Protein AF-A0A812NR82-F1 (afdb_monomer_lite)

Structure (mmCIF, N/CA/C/O backbone):
data_AF-A0A812NR82-F1
#
_entry.id   AF-A0A812NR82-F1
#
loop_
_atom_site.group_PDB
_atom_site.id
_atom_site.type_symbol
_atom_site.label_atom_id
_atom_site.label_alt_id
_atom_site.label_comp_id
_atom_site.label_asym_id
_atom_site.label_entity_id
_atom_site.label_seq_id
_atom_site.pdbx_PDB_ins_code
_atom_site.Cartn_x
_atom_site.Cartn_y
_atom_site.Cartn_z
_atom_site.occupancy
_atom_site.B_iso_or_equiv
_atom_site.auth_seq_id
_atom_site.auth_comp_id
_atom_site.auth_asym_id
_atom_site.auth_atom_id
_atom_site.pdbx_PDB_model_num
ATOM 1 N N . VAL A 1 1 ? -10.414 7.815 -16.593 1.00 39.38 1 VAL A N 1
ATOM 2 C CA . VAL A 1 1 ? -9.800 7.587 -15.267 1.00 39.38 1 VAL A CA 1
ATOM 3 C C . VAL A 1 1 ? -8.625 6.654 -15.486 1.00 39.38 1 VAL A C 1
ATOM 5 O O . VAL A 1 1 ? -8.848 5.532 -15.918 1.00 39.38 1 VAL A O 1
ATOM 8 N N . ILE A 1 2 ? -7.390 7.139 -15.348 1.00 43.94 2 ILE A N 1
ATOM 9 C CA . ILE A 1 2 ? -6.202 6.287 -15.490 1.00 43.94 2 ILE A CA 1
ATOM 10 C C . ILE A 1 2 ? -6.097 5.513 -14.174 1.00 43.94 2 ILE A C 1
ATOM 12 O O . ILE A 1 2 ? -5.788 6.099 -13.142 1.00 43.94 2 ILE A O 1
ATOM 16 N N . GLY A 1 3 ? -6.488 4.239 -14.191 1.00 53.19 3 GLY A N 1
ATOM 17 C CA . GLY A 1 3 ? -6.402 3.366 -13.023 1.00 53.19 3 GLY A CA 1
ATOM 18 C C . GLY A 1 3 ? -4.948 3.096 -12.633 1.00 53.19 3 GLY A C 1
ATOM 19 O O . GLY A 1 3 ? -4.042 3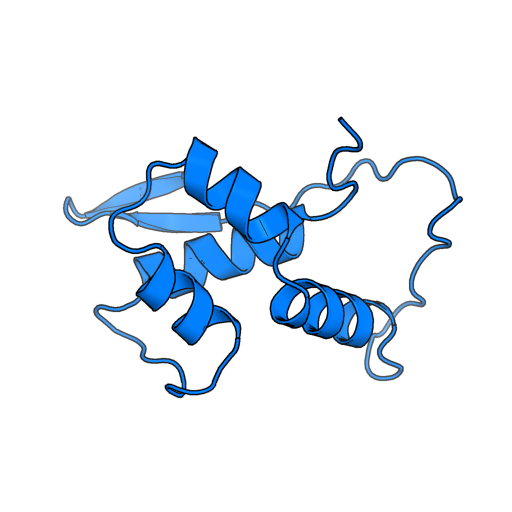.151 -13.465 1.00 53.19 3 GLY A O 1
ATOM 20 N N . PHE A 1 4 ? -4.724 2.798 -11.356 1.00 59.75 4 PHE A N 1
ATOM 21 C CA . PHE A 1 4 ? -3.413 2.441 -10.822 1.00 59.75 4 PHE A CA 1
ATOM 22 C C . PHE A 1 4 ? -3.077 1.000 -11.244 1.00 59.75 4 PHE A C 1
ATOM 24 O O . PHE A 1 4 ? -3.411 0.036 -10.556 1.00 59.75 4 PHE A O 1
ATOM 31 N N . GLY A 1 5 ? -2.450 0.835 -12.410 1.00 72.06 5 GLY A N 1
ATOM 32 C CA . GLY A 1 5 ? -1.874 -0.455 -12.790 1.00 72.06 5 GLY A CA 1
ATOM 33 C C . GLY A 1 5 ? -0.835 -0.880 -11.747 1.00 72.06 5 GLY A C 1
ATOM 34 O O . GLY A 1 5 ? 0.027 -0.081 -11.385 1.00 72.06 5 GLY A O 1
ATOM 35 N N . ASN A 1 6 ? -0.926 -2.118 -11.258 1.00 83.38 6 ASN A N 1
ATOM 36 C CA . ASN A 1 6 ? 0.056 -2.753 -10.367 1.00 83.38 6 ASN A CA 1
ATOM 37 C C . ASN A 1 6 ? 0.204 -2.142 -8.952 1.00 83.38 6 ASN A C 1
ATOM 39 O O . ASN A 1 6 ? 1.230 -2.324 -8.305 1.00 83.38 6 ASN A O 1
ATOM 43 N N . ALA A 1 7 ? -0.833 -1.483 -8.415 1.00 91.56 7 ALA A N 1
ATOM 44 C CA . ALA A 1 7 ? -0.835 -0.960 -7.034 1.00 91.56 7 ALA A CA 1
ATOM 45 C C . ALA A 1 7 ? -1.025 -2.022 -5.938 1.00 91.56 7 ALA A C 1
ATOM 47 O O . ALA A 1 7 ? -0.944 -1.698 -4.752 1.00 91.56 7 ALA A O 1
ATOM 48 N N . CYS A 1 8 ? -1.358 -3.261 -6.317 1.00 94.12 8 CYS A N 1
ATOM 49 C CA . CYS A 1 8 ? -1.843 -4.283 -5.387 1.00 94.12 8 CYS A CA 1
ATOM 50 C C . CYS A 1 8 ? -0.872 -4.554 -4.229 1.00 94.12 8 CYS A C 1
ATOM 52 O O . CYS A 1 8 ? -1.321 -4.738 -3.106 1.00 94.12 8 CYS A O 1
ATOM 54 N N . GLY A 1 9 ? 0.444 -4.468 -4.454 1.00 95.25 9 GLY A N 1
ATOM 55 C CA . GLY A 1 9 ? 1.436 -4.579 -3.379 1.00 95.25 9 GLY A CA 1
ATOM 56 C C . GLY A 1 9 ? 1.305 -3.474 -2.321 1.00 95.25 9 GLY A C 1
ATOM 57 O O . GLY A 1 9 ? 1.279 -3.760 -1.126 1.00 95.25 9 GLY A O 1
ATOM 58 N N . THR A 1 10 ? 1.146 -2.214 -2.737 1.00 96.19 10 THR A N 1
ATOM 59 C CA . THR A 1 10 ? 0.929 -1.088 -1.810 1.00 96.19 10 THR A CA 1
ATOM 60 C C . THR A 1 10 ? -0.400 -1.224 -1.067 1.00 96.19 10 THR A C 1
ATOM 62 O O . THR A 1 10 ? -0.451 -0.987 0.140 1.00 96.19 10 THR A O 1
ATOM 65 N N . VAL A 1 11 ? -1.465 -1.645 -1.760 1.00 96.75 11 VAL A N 1
ATOM 66 C CA . VAL A 1 11 ? -2.785 -1.886 -1.151 1.00 96.75 11 VAL A CA 1
ATOM 67 C C . VAL A 1 11 ? -2.714 -3.011 -0.114 1.00 96.75 11 VAL A C 1
ATOM 69 O O . VAL A 1 11 ? -3.178 -2.830 1.011 1.00 96.75 11 VAL A O 1
ATOM 72 N N . ALA A 1 12 ? -2.054 -4.125 -0.434 1.00 97.38 12 ALA A N 1
ATOM 73 C CA . ALA A 1 12 ? -1.853 -5.234 0.492 1.00 97.38 12 ALA A CA 1
ATOM 74 C C . ALA A 1 12 ? -1.043 -4.804 1.730 1.00 97.38 12 ALA A C 1
ATOM 76 O O . ALA A 1 12 ? -1.417 -5.133 2.856 1.00 97.38 12 ALA A O 1
ATOM 77 N N . CYS A 1 13 ? 0.015 -4.000 1.559 1.00 96.69 13 CYS A N 1
ATOM 78 C CA . CYS A 1 13 ? 0.772 -3.422 2.676 1.00 96.69 13 CYS 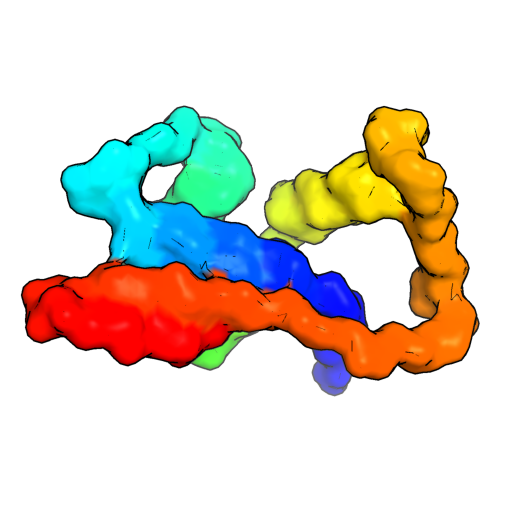A CA 1
ATOM 79 C C . CYS A 1 13 ? -0.093 -2.516 3.563 1.00 96.69 13 CYS A C 1
ATOM 81 O O . CYS A 1 13 ? -0.006 -2.601 4.792 1.00 96.69 13 CYS A O 1
ATOM 83 N N . LEU A 1 14 ? -0.942 -1.668 2.971 1.00 96.69 14 LEU A N 1
ATOM 84 C CA . LEU A 1 14 ? -1.891 -0.840 3.718 1.00 96.69 14 LEU A CA 1
ATOM 85 C C . LEU A 1 14 ? -2.864 -1.710 4.515 1.00 96.69 14 LEU A C 1
ATOM 87 O O . LEU A 1 14 ? -2.991 -1.509 5.719 1.00 96.69 14 LEU A O 1
ATOM 91 N N . HIS A 1 15 ? -3.487 -2.710 3.887 1.00 96.69 15 HIS A N 1
ATOM 92 C CA . HIS A 1 15 ? -4.399 -3.633 4.562 1.00 96.69 15 HIS A CA 1
ATOM 93 C C . HIS A 1 15 ? -3.728 -4.392 5.705 1.00 96.69 15 HIS A C 1
ATOM 95 O O . HIS A 1 15 ? -4.271 -4.425 6.813 1.00 96.69 15 HIS A O 1
ATOM 101 N N . ALA A 1 16 ? -2.546 -4.962 5.471 1.00 95.56 16 ALA A N 1
ATOM 102 C CA . ALA A 1 16 ? -1.815 -5.712 6.481 1.00 95.56 16 ALA A CA 1
ATOM 103 C C . ALA A 1 16 ? -1.449 -4.828 7.679 1.00 95.56 16 ALA A C 1
ATOM 105 O O . ALA A 1 16 ? -1.767 -5.165 8.819 1.00 95.56 16 ALA A O 1
ATOM 106 N N . THR A 1 17 ? -0.835 -3.669 7.439 1.00 94.62 17 THR A N 1
ATOM 107 C CA . THR A 1 17 ? -0.364 -2.791 8.519 1.00 94.62 17 THR A CA 1
ATOM 108 C C . THR A 1 17 ? -1.511 -2.100 9.256 1.00 94.62 17 THR A C 1
ATOM 110 O O . THR A 1 17 ? -1.491 -2.027 10.484 1.00 94.62 17 THR A O 1
ATOM 113 N N . SER A 1 18 ? -2.565 -1.660 8.558 1.00 94.00 18 SER A N 1
ATOM 114 C CA . SER A 1 18 ? -3.690 -0.972 9.199 1.00 94.00 18 SER A CA 1
ATOM 115 C C . SER A 1 18 ? -4.532 -1.894 10.078 1.00 94.00 18 SER A C 1
ATOM 117 O O . SER A 1 18 ? -5.058 -1.446 11.094 1.00 94.00 18 SER A O 1
ATOM 119 N N . ASN A 1 19 ? -4.663 -3.172 9.707 1.00 94.31 19 ASN A N 1
ATOM 120 C CA . ASN A 1 19 ? -5.436 -4.158 10.473 1.00 94.31 19 ASN A CA 1
ATOM 121 C C . ASN A 1 19 ? -4.620 -4.843 11.581 1.00 94.31 19 ASN A C 1
ATOM 123 O O . ASN A 1 19 ? -5.152 -5.666 12.322 1.00 94.31 19 ASN A O 1
ATOM 127 N N . SER A 1 20 ? -3.344 -4.484 11.720 1.00 92.38 20 SER A N 1
ATOM 128 C CA . SER A 1 20 ? -2.413 -5.077 12.686 1.00 92.38 20 SER A CA 1
ATOM 129 C C . SER A 1 20 ? -2.059 -4.145 13.848 1.00 92.38 20 SER A C 1
ATOM 131 O O . SER A 1 20 ? -1.236 -4.477 14.696 1.00 92.38 20 SER A O 1
ATOM 133 N N . ARG A 1 21 ? -2.717 -2.983 13.923 1.00 88.75 21 ARG A N 1
ATOM 134 C CA . ARG A 1 21 ? -2.412 -1.899 14.874 1.00 88.75 21 ARG A CA 1
ATOM 135 C C . ARG A 1 21 ? -2.531 -2.270 16.352 1.00 88.75 21 ARG A C 1
ATOM 137 O O . ARG A 1 21 ? -1.958 -1.589 17.191 1.00 88.75 21 ARG A O 1
ATOM 144 N N . ASP A 1 22 ? -3.245 -3.346 16.672 1.00 86.88 22 ASP A N 1
ATOM 145 C CA . ASP A 1 22 ? -3.374 -3.830 18.051 1.00 86.88 22 ASP A CA 1
ATOM 146 C C . ASP A 1 22 ? -2.076 -4.477 18.576 1.00 86.88 22 ASP A C 1
ATOM 148 O O . ASP A 1 22 ? -1.921 -4.659 19.781 1.00 86.88 22 ASP A O 1
ATOM 152 N N . TRP A 1 23 ? -1.154 -4.864 17.687 1.00 87.06 23 TRP A N 1
ATOM 153 C CA . TRP A 1 23 ? 0.066 -5.601 18.040 1.00 87.06 23 TRP A CA 1
ATOM 154 C C . TRP A 1 23 ? 1.339 -5.080 17.362 1.00 87.06 23 TRP A C 1
ATOM 156 O O . TRP A 1 23 ? 2.434 -5.511 17.724 1.00 87.06 23 TRP A O 1
ATOM 166 N N . MET A 1 24 ? 1.224 -4.145 16.417 1.00 89.69 24 MET A N 1
ATOM 167 C CA . MET A 1 24 ? 2.360 -3.424 15.846 1.00 89.69 24 MET A CA 1
ATOM 168 C C . MET A 1 24 ? 2.055 -1.939 15.672 1.00 89.69 24 MET A C 1
ATOM 170 O O . MET A 1 24 ? 0.923 -1.551 15.387 1.00 89.69 24 MET A O 1
ATOM 174 N N . SER A 1 25 ? 3.104 -1.126 15.749 1.00 90.38 25 SER A N 1
ATOM 175 C CA . SER A 1 25 ? 3.053 0.303 15.448 1.00 90.38 25 SER A CA 1
ATOM 176 C C . SER A 1 25 ? 4.094 0.633 14.389 1.00 90.38 25 SER A C 1
ATOM 178 O O . SER A 1 25 ? 5.201 0.093 14.409 1.00 90.38 25 SER A O 1
ATOM 180 N N . LEU A 1 26 ? 3.743 1.530 13.473 1.00 93.06 26 LEU A N 1
ATOM 181 C CA . LEU A 1 26 ? 4.689 2.123 12.535 1.00 93.06 26 LEU A CA 1
ATOM 182 C C . LEU A 1 26 ? 5.205 3.453 13.090 1.00 93.06 26 LEU A C 1
ATOM 184 O O . LEU A 1 26 ? 4.562 4.078 13.936 1.00 93.06 26 LEU A O 1
ATOM 188 N N . ALA A 1 27 ? 6.367 3.889 12.603 1.00 94.12 27 ALA A N 1
ATOM 189 C CA . ALA A 1 27 ? 6.856 5.233 12.885 1.00 94.12 27 ALA A CA 1
ATOM 190 C C . ALA A 1 27 ? 5.840 6.272 12.382 1.00 94.12 27 ALA A C 1
ATOM 192 O O . ALA A 1 27 ? 5.243 6.099 11.320 1.00 94.12 27 ALA A O 1
ATOM 193 N N . GLN A 1 28 ? 5.623 7.340 13.151 1.00 89.44 28 GLN A N 1
ATOM 194 C CA . GLN A 1 28 ? 4.554 8.310 12.886 1.00 89.44 28 GLN A CA 1
ATOM 195 C C . GLN A 1 28 ? 4.730 9.055 11.552 1.00 89.44 28 GLN A C 1
ATOM 197 O O . GLN A 1 28 ? 3.758 9.479 10.932 1.00 89.44 28 GLN A O 1
ATOM 202 N N . ASP A 1 29 ? 5.972 9.206 11.111 1.00 91.69 29 ASP A N 1
ATOM 203 C CA . ASP A 1 29 ? 6.370 9.814 9.847 1.00 91.69 29 ASP A CA 1
ATOM 204 C C . ASP A 1 29 ? 6.427 8.813 8.682 1.00 91.69 29 ASP A C 1
ATOM 206 O O . ASP A 1 29 ? 6.624 9.224 7.536 1.00 91.69 29 ASP A O 1
ATOM 210 N N . ALA A 1 30 ? 6.204 7.517 8.931 1.00 93.81 30 ALA A N 1
ATOM 211 C CA . ALA A 1 30 ? 6.153 6.522 7.871 1.00 93.81 30 ALA A CA 1
ATOM 212 C C . ALA A 1 30 ? 4.989 6.830 6.904 1.00 93.81 30 ALA A C 1
ATOM 214 O O . ALA A 1 30 ? 3.860 7.046 7.361 1.00 93.81 30 ALA A O 1
ATOM 215 N N . PRO A 1 31 ? 5.201 6.780 5.573 1.00 95.44 31 PRO A N 1
ATOM 216 C CA . PRO A 1 31 ? 4.160 7.082 4.585 1.00 95.44 31 PRO A CA 1
ATOM 217 C C . PRO A 1 31 ? 2.855 6.299 4.789 1.00 95.44 31 PRO A C 1
ATOM 219 O O . PRO A 1 31 ? 1.768 6.871 4.724 1.00 95.44 31 PRO A O 1
ATOM 222 N N . LEU A 1 32 ? 2.959 5.003 5.112 1.00 96.00 32 LEU A N 1
ATOM 223 C CA . LEU A 1 32 ? 1.807 4.142 5.408 1.00 96.00 32 LEU A CA 1
ATOM 224 C C . LEU A 1 32 ? 1.030 4.619 6.644 1.00 96.00 32 LEU A C 1
ATOM 226 O O . LEU A 1 32 ? -0.199 4.645 6.628 1.00 96.00 32 LEU A O 1
ATOM 230 N N . GLU A 1 33 ? 1.735 5.014 7.707 1.00 95.56 33 GLU A N 1
ATOM 231 C CA . GLU A 1 33 ? 1.114 5.486 8.947 1.00 95.56 33 GLU A CA 1
ATOM 232 C C . GLU A 1 33 ? 0.373 6.799 8.716 1.00 95.56 33 GLU A C 1
ATOM 234 O O . GLU A 1 33 ? -0.811 6.915 9.037 1.00 95.56 33 GLU A O 1
ATOM 239 N N . ARG A 1 34 ? 1.048 7.759 8.077 1.00 95.69 34 ARG A N 1
ATOM 240 C CA . ARG A 1 34 ? 0.475 9.060 7.737 1.00 95.69 34 ARG A CA 1
ATOM 241 C C . ARG A 1 34 ? -0.776 8.915 6.874 1.00 95.69 34 ARG A C 1
ATOM 243 O O . ARG A 1 34 ? -1.783 9.564 7.154 1.00 95.69 34 ARG A O 1
ATOM 250 N N . PHE A 1 35 ? -0.735 8.060 5.852 1.00 97.00 35 PHE A N 1
ATOM 251 C CA . PHE A 1 35 ? -1.888 7.821 4.987 1.00 97.00 35 PHE A CA 1
ATOM 252 C C . PHE A 1 35 ? -3.084 7.278 5.776 1.00 97.00 35 PHE A C 1
ATOM 254 O O . PHE A 1 35 ? -4.192 7.806 5.671 1.00 97.00 35 PHE A O 1
ATOM 261 N N . VAL A 1 36 ? -2.867 6.262 6.616 1.00 95.38 36 VAL A N 1
ATOM 262 C CA . VAL A 1 36 ? -3.945 5.666 7.418 1.00 95.38 36 VAL A CA 1
ATOM 263 C C . VAL A 1 36 ? -4.529 6.672 8.412 1.00 95.38 36 VAL A C 1
ATOM 265 O O . VAL A 1 36 ? -5.748 6.720 8.569 1.00 95.38 36 VAL A O 1
ATOM 268 N N . GLN A 1 37 ? -3.698 7.506 9.042 1.00 94.69 37 GLN A N 1
ATOM 269 C CA . GLN A 1 37 ? -4.166 8.563 9.942 1.00 94.69 37 GLN A CA 1
ATOM 270 C C . GLN A 1 37 ? -5.039 9.592 9.212 1.00 94.69 37 GLN A C 1
ATOM 272 O O . GLN A 1 37 ? -6.121 9.930 9.691 1.00 94.69 37 GLN A O 1
ATOM 277 N N . LEU A 1 38 ? -4.610 10.051 8.030 1.00 96.38 38 LEU A N 1
ATOM 278 C CA . LEU A 1 38 ? -5.361 11.022 7.226 1.00 96.38 38 LEU A CA 1
ATOM 279 C C . LEU A 1 38 ? -6.691 10.461 6.705 1.00 96.38 38 LEU A C 1
ATOM 281 O O . LEU A 1 38 ? -7.650 11.213 6.554 1.00 96.38 38 LEU A O 1
ATOM 285 N N . GLN A 1 39 ? -6.761 9.154 6.443 1.00 97.19 39 GLN A N 1
ATOM 286 C CA . GLN A 1 39 ? -7.920 8.506 5.822 1.00 97.19 39 GLN A CA 1
ATOM 287 C C . GLN A 1 39 ? -8.763 7.661 6.793 1.00 97.19 39 GLN A C 1
ATOM 289 O O . GLN A 1 39 ? -9.598 6.850 6.369 1.00 97.19 39 GLN A O 1
ATOM 294 N N . ALA A 1 40 ? -8.573 7.844 8.103 1.00 94.69 40 ALA A N 1
ATOM 295 C CA . ALA A 1 40 ? -9.243 7.054 9.136 1.00 94.69 40 ALA A CA 1
ATOM 296 C C . ALA A 1 40 ? -10.779 7.119 9.034 1.00 94.69 40 ALA A C 1
ATOM 298 O O . ALA A 1 40 ? -11.449 6.104 9.228 1.00 94.69 40 ALA A O 1
ATOM 299 N N . SER A 1 41 ? -11.324 8.282 8.659 1.00 96.88 41 SER A N 1
ATOM 300 C CA . SER A 1 41 ? -12.775 8.524 8.549 1.00 96.88 41 SER A CA 1
ATOM 301 C C . SER A 1 41 ? -13.330 8.398 7.123 1.00 96.88 41 SER A C 1
ATOM 303 O O . SER A 1 41 ? -14.529 8.570 6.922 1.00 96.88 41 SER A O 1
ATOM 305 N N . SER A 1 42 ? -12.478 8.110 6.139 1.00 97.62 42 SER A N 1
ATOM 306 C CA . SER A 1 42 ? -12.859 8.020 4.726 1.00 97.62 42 SER A CA 1
ATOM 307 C C . SER A 1 42 ? -13.505 6.669 4.396 1.00 97.62 42 SER A C 1
ATOM 309 O O . SER A 1 42 ? -13.174 5.648 5.010 1.00 97.62 42 SER A O 1
ATOM 311 N N . THR A 1 43 ? -14.388 6.632 3.396 1.00 98.12 43 THR A N 1
ATOM 312 C CA . THR A 1 43 ? -14.912 5.373 2.835 1.00 98.12 43 THR A CA 1
ATOM 313 C C . THR A 1 43 ? -13.827 4.623 2.043 1.00 98.12 43 THR A C 1
ATOM 315 O O . THR A 1 43 ? -12.795 5.212 1.706 1.00 98.12 43 THR A O 1
ATOM 318 N N . PRO A 1 44 ? -14.009 3.327 1.725 1.00 96.50 44 PRO A N 1
ATOM 319 C CA . PRO A 1 44 ? -13.084 2.592 0.858 1.00 96.50 44 PRO A CA 1
ATOM 320 C C . PRO A 1 44 ? -12.828 3.273 -0.495 1.00 96.50 44 PRO A C 1
ATOM 322 O O . PRO A 1 44 ? -11.682 3.355 -0.929 1.00 96.50 44 PRO A O 1
ATOM 325 N N . GLU A 1 45 ? -13.862 3.828 -1.124 1.00 95.75 45 GLU A N 1
ATOM 326 C CA . GLU A 1 45 ? -13.766 4.522 -2.413 1.00 95.75 45 GLU A CA 1
ATOM 327 C C . GLU A 1 45 ? -12.927 5.796 -2.281 1.00 95.75 45 GLU A C 1
ATOM 329 O O . GLU A 1 45 ? -11.981 5.999 -3.040 1.00 95.75 45 GLU A O 1
ATOM 334 N N . GLN A 1 46 ? -13.198 6.602 -1.249 1.00 97.25 46 GLN A N 1
ATOM 335 C CA . GLN A 1 46 ? -12.427 7.810 -0.945 1.00 97.25 46 GLN A CA 1
ATOM 336 C C . GLN A 1 46 ? -10.961 7.491 -0.626 1.00 97.25 46 GLN A C 1
ATOM 338 O O . GLN A 1 46 ? -10.065 8.232 -1.022 1.00 97.25 46 GLN A O 1
ATOM 343 N N . ARG A 1 47 ? -10.690 6.373 0.060 1.00 97.06 47 ARG A N 1
ATOM 344 C CA . ARG A 1 47 ? -9.320 5.883 0.295 1.00 97.06 47 ARG A CA 1
ATOM 345 C C . ARG A 1 47 ? -8.635 5.508 -1.012 1.00 97.06 47 ARG A C 1
ATOM 347 O O . ARG A 1 47 ? -7.468 5.842 -1.188 1.00 97.06 47 ARG A O 1
ATOM 354 N N . GLY A 1 48 ? -9.351 4.850 -1.921 1.00 94.56 48 GLY A N 1
ATOM 355 C CA . GLY A 1 48 ? -8.863 4.556 -3.265 1.00 94.56 48 GLY A CA 1
ATOM 356 C C . GLY A 1 48 ? -8.477 5.832 -4.011 1.00 94.56 48 GLY A C 1
ATOM 357 O O . GLY A 1 48 ? -7.348 5.949 -4.479 1.00 94.56 48 GLY A O 1
ATOM 358 N N . GLU A 1 49 ? -9.367 6.824 -4.047 1.00 94.62 49 GLU A N 1
ATOM 359 C CA . GLU A 1 49 ? -9.108 8.129 -4.672 1.00 94.62 49 GLU A CA 1
ATOM 360 C C . GLU A 1 49 ? -7.941 8.882 -4.018 1.00 94.62 49 GLU A C 1
ATOM 362 O O . GLU A 1 49 ? -7.108 9.465 -4.715 1.00 94.62 49 GLU A O 1
ATOM 367 N N . ALA A 1 50 ? -7.835 8.849 -2.689 1.00 96.25 50 ALA A N 1
ATOM 368 C CA . ALA A 1 50 ? -6.714 9.444 -1.972 1.00 96.25 50 ALA A CA 1
ATOM 369 C C . ALA A 1 50 ? -5.391 8.754 -2.331 1.00 96.25 50 ALA A C 1
ATOM 371 O O . ALA A 1 50 ? -4.397 9.434 -2.578 1.00 96.25 50 ALA A O 1
ATOM 372 N N . LEU A 1 51 ? -5.383 7.419 -2.427 1.00 95.25 51 LEU A N 1
ATOM 373 C CA . LEU A 1 51 ? -4.203 6.641 -2.803 1.00 95.25 51 LEU A CA 1
ATOM 374 C C . LEU A 1 51 ? -3.726 6.972 -4.223 1.00 95.25 51 LEU A C 1
ATOM 376 O O . LEU A 1 51 ? -2.521 7.071 -4.442 1.00 95.25 51 LEU A O 1
ATOM 380 N N . LEU A 1 52 ? -4.647 7.208 -5.171 1.00 92.38 52 LEU A N 1
ATOM 381 C CA . LEU A 1 52 ? -4.292 7.643 -6.532 1.00 92.38 52 LEU A CA 1
ATOM 382 C C . LEU A 1 52 ? -3.453 8.932 -6.530 1.00 92.38 52 LEU A C 1
ATOM 384 O O . LEU A 1 52 ? -2.630 9.132 -7.423 1.00 92.38 52 LEU A O 1
ATOM 388 N N . ASN A 1 53 ? -3.670 9.795 -5.535 1.00 92.69 53 ASN A N 1
ATOM 389 C CA . ASN A 1 53 ? -3.055 11.113 -5.427 1.00 92.69 53 ASN A CA 1
ATOM 390 C C . ASN A 1 53 ? -1.906 11.171 -4.401 1.00 92.69 53 ASN A C 1
ATOM 392 O O . ASN A 1 53 ? -1.284 12.225 -4.248 1.00 92.69 53 ASN A O 1
ATOM 396 N N . ASP A 1 54 ? -1.588 10.069 -3.710 1.00 95.75 54 ASP A N 1
ATOM 397 C CA . ASP A 1 54 ? -0.535 10.051 -2.692 1.00 95.75 54 ASP A CA 1
ATOM 398 C C . ASP A 1 54 ? 0.856 9.866 -3.321 1.00 95.75 54 ASP A C 1
ATOM 400 O O . ASP A 1 54 ? 1.310 8.762 -3.640 1.00 95.75 54 ASP A O 1
ATOM 404 N N . ALA A 1 55 ? 1.561 10.984 -3.498 1.00 94.56 55 ALA A N 1
ATOM 405 C CA . ALA A 1 55 ? 2.902 10.990 -4.072 1.00 94.56 55 ALA A CA 1
ATOM 406 C C . ALA A 1 55 ? 3.940 10.267 -3.197 1.00 94.56 55 ALA A C 1
ATOM 408 O O . ALA A 1 55 ? 4.908 9.732 -3.738 1.00 94.56 55 ALA A O 1
ATOM 409 N N . SER A 1 56 ? 3.755 10.238 -1.873 1.00 95.94 56 SER A N 1
ATOM 410 C CA . SER A 1 56 ? 4.711 9.627 -0.948 1.00 95.94 56 SER A CA 1
ATOM 411 C C . SER A 1 56 ? 4.670 8.107 -1.059 1.00 95.94 56 SER A C 1
ATOM 413 O O . SER A 1 56 ? 5.711 7.484 -1.263 1.00 95.94 56 SER A O 1
ATOM 415 N N . LEU A 1 57 ? 3.473 7.519 -1.029 1.00 95.81 57 LEU A N 1
ATOM 416 C CA . LEU A 1 57 ? 3.280 6.085 -1.225 1.00 95.81 57 LEU A CA 1
ATOM 417 C C . LEU A 1 57 ? 3.674 5.641 -2.632 1.00 95.81 57 LEU A C 1
ATOM 419 O O . LEU A 1 57 ? 4.298 4.589 -2.779 1.00 95.81 57 LEU A O 1
ATOM 423 N N . ARG A 1 58 ? 3.374 6.448 -3.660 1.00 94.50 58 ARG A N 1
ATOM 424 C CA . ARG A 1 58 ? 3.841 6.176 -5.025 1.00 94.50 58 ARG A CA 1
ATOM 425 C C . ARG A 1 58 ? 5.366 6.118 -5.085 1.00 94.50 58 ARG A C 1
ATOM 427 O O . ARG A 1 58 ? 5.904 5.136 -5.582 1.00 94.50 58 ARG A O 1
ATOM 434 N N . GLN A 1 59 ? 6.054 7.118 -4.533 1.00 95.38 59 GLN A N 1
ATOM 435 C CA . GLN A 1 59 ? 7.516 7.151 -4.534 1.00 95.38 59 GLN A CA 1
ATOM 436 C C . GLN A 1 59 ? 8.112 5.970 -3.759 1.00 95.38 59 GLN A C 1
ATOM 438 O O . GLN A 1 59 ? 9.059 5.351 -4.232 1.00 95.38 59 GLN A O 1
ATOM 443 N N . SER A 1 60 ? 7.559 5.625 -2.591 1.00 95.50 60 SER A N 1
ATOM 444 C CA . SER A 1 60 ? 8.015 4.459 -1.825 1.00 95.50 60 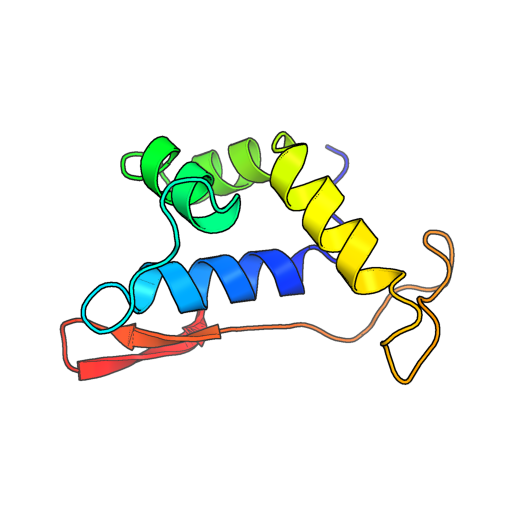SER A CA 1
ATOM 445 C C . SER A 1 60 ? 7.830 3.150 -2.594 1.00 95.50 60 SER A C 1
ATOM 447 O O . SER A 1 60 ? 8.721 2.305 -2.573 1.00 95.50 60 SER A O 1
ATOM 449 N N . SER A 1 61 ? 6.702 2.994 -3.294 1.00 94.50 61 SER A N 1
ATOM 450 C CA . SER A 1 61 ? 6.429 1.831 -4.141 1.00 94.50 61 SER A CA 1
ATOM 451 C C . SER A 1 61 ? 7.415 1.735 -5.306 1.00 94.50 61 SER A C 1
ATOM 453 O O . SER A 1 61 ? 7.995 0.673 -5.519 1.00 94.50 61 SER A O 1
ATOM 455 N N . GLU A 1 62 ? 7.668 2.841 -6.009 1.00 94.19 62 GLU A N 1
ATOM 456 C CA . GLU A 1 62 ? 8.613 2.882 -7.131 1.00 94.19 62 GLU A CA 1
ATOM 457 C C . GLU A 1 62 ? 10.043 2.583 -6.671 1.00 94.19 62 GLU A C 1
ATOM 459 O O . GLU A 1 62 ? 10.689 1.710 -7.244 1.00 94.19 62 GLU A O 1
ATOM 464 N N . THR A 1 63 ? 10.503 3.205 -5.580 1.00 95.75 63 THR A N 1
ATOM 465 C CA . THR A 1 63 ? 11.827 2.929 -5.000 1.00 95.75 63 THR A CA 1
ATOM 466 C C . THR A 1 63 ? 11.984 1.462 -4.596 1.00 95.75 63 THR A C 1
ATOM 468 O O . THR A 1 63 ? 13.049 0.882 -4.801 1.00 95.75 63 THR A O 1
ATOM 471 N N . ALA A 1 64 ? 10.945 0.850 -4.018 1.00 95.38 64 ALA A N 1
ATOM 472 C CA . ALA A 1 64 ? 10.976 -0.562 -3.651 1.00 95.38 64 ALA A CA 1
ATOM 473 C C . ALA A 1 64 ? 11.011 -1.470 -4.890 1.00 95.38 64 ALA A C 1
ATOM 475 O O . ALA A 1 64 ? 11.797 -2.414 -4.930 1.00 95.38 64 ALA A O 1
ATOM 476 N N . ALA A 1 65 ? 10.201 -1.166 -5.908 1.00 94.75 65 ALA A N 1
ATOM 477 C CA . ALA A 1 65 ? 10.129 -1.943 -7.141 1.00 94.75 65 ALA A CA 1
ATOM 478 C C . ALA A 1 65 ? 11.448 -1.915 -7.927 1.00 94.75 65 ALA A C 1
ATOM 480 O O . ALA A 1 65 ? 11.865 -2.946 -8.445 1.00 94.75 65 ALA A O 1
ATOM 481 N N . THR A 1 66 ? 12.127 -0.765 -7.988 1.00 95.88 66 THR A N 1
ATOM 482 C CA . THR A 1 66 ? 13.384 -0.590 -8.738 1.00 95.88 66 THR A CA 1
ATOM 483 C C . THR A 1 66 ? 14.642 -0.779 -7.889 1.00 95.88 66 THR A C 1
ATOM 485 O O . THR A 1 66 ? 15.730 -0.407 -8.324 1.00 95.88 66 THR A O 1
ATOM 488 N N . SER A 1 67 ? 14.519 -1.287 -6.662 1.00 96.88 67 SER A N 1
ATOM 489 C CA . SER A 1 67 ? 15.659 -1.437 -5.759 1.00 96.88 67 SER A CA 1
ATOM 490 C C . SER A 1 67 ? 16.661 -2.469 -6.281 1.00 96.88 67 SER A C 1
ATOM 492 O O . SER A 1 67 ? 16.294 -3.605 -6.566 1.00 96.88 67 SER A O 1
ATOM 494 N N . GLU A 1 68 ? 17.950 -2.119 -6.303 1.00 95.31 68 GLU A N 1
ATOM 495 C CA . GLU A 1 68 ? 19.034 -3.061 -6.635 1.00 95.31 68 GLU A CA 1
ATOM 496 C C . GLU A 1 68 ? 19.216 -4.170 -5.584 1.00 95.31 68 GLU A C 1
ATOM 498 O O . GLU A 1 68 ? 19.881 -5.169 -5.844 1.00 95.31 68 GLU A O 1
ATOM 503 N N . ALA A 1 69 ? 18.613 -4.020 -4.398 1.00 95.75 69 ALA A N 1
ATOM 504 C CA . ALA A 1 69 ? 18.590 -5.070 -3.384 1.00 95.75 69 ALA A CA 1
ATOM 505 C C . ALA A 1 69 ? 17.606 -6.208 -3.723 1.00 95.75 69 ALA A C 1
ATOM 507 O O . ALA A 1 69 ? 17.648 -7.264 -3.086 1.00 95.75 69 ALA A O 1
ATOM 508 N N . ALA A 1 70 ? 16.704 -6.006 -4.691 1.00 94.94 70 ALA A N 1
ATOM 509 C CA . ALA A 1 70 ? 15.788 -7.041 -5.148 1.00 94.94 70 ALA A CA 1
ATOM 510 C C . ALA A 1 70 ? 16.531 -8.121 -5.951 1.00 94.94 70 ALA A C 1
ATOM 512 O O . ALA A 1 70 ? 17.458 -7.846 -6.707 1.00 94.94 70 ALA A O 1
ATOM 513 N N . GLN A 1 71 ? 16.090 -9.375 -5.819 1.00 97.31 71 GLN A N 1
ATOM 514 C CA . GLN A 1 71 ? 16.708 -10.514 -6.515 1.00 97.31 71 GLN A CA 1
ATOM 515 C C . GLN A 1 71 ? 16.423 -10.528 -8.026 1.00 97.31 71 GLN A C 1
ATOM 517 O O . GLN A 1 71 ? 17.117 -11.207 -8.780 1.00 97.31 71 GLN A O 1
ATOM 522 N N . THR A 1 72 ? 15.398 -9.802 -8.471 1.00 96.00 72 THR A N 1
ATOM 523 C CA . THR A 1 72 ? 14.956 -9.726 -9.866 1.00 96.00 72 THR A CA 1
ATOM 524 C C . THR A 1 72 ? 14.828 -8.273 -10.294 1.00 96.00 72 THR A C 1
ATOM 526 O O . THR A 1 72 ? 14.445 -7.424 -9.492 1.00 96.00 72 THR A O 1
ATOM 529 N N . GLN A 1 73 ? 15.083 -7.990 -11.571 1.00 95.44 73 GLN A N 1
ATOM 530 C CA . GLN A 1 73 ? 14.887 -6.652 -12.126 1.00 95.44 73 GLN A CA 1
ATOM 531 C C . GLN A 1 73 ? 13.399 -6.294 -12.209 1.00 95.44 73 GLN A C 1
ATOM 533 O O . GLN A 1 73 ? 12.567 -7.141 -12.540 1.00 95.44 73 GLN A O 1
ATOM 538 N N . CYS A 1 74 ? 13.078 -5.026 -11.940 1.00 94.69 74 CYS A N 1
ATOM 539 C CA . CYS A 1 74 ? 11.741 -4.490 -12.171 1.00 94.69 74 CYS A CA 1
ATOM 540 C C . CYS A 1 74 ? 11.376 -4.637 -13.658 1.00 94.69 74 CYS A C 1
ATOM 542 O O . CYS A 1 74 ? 12.175 -4.229 -14.507 1.00 94.69 74 CYS A O 1
ATOM 544 N N . PRO A 1 75 ? 10.193 -5.177 -13.998 1.00 92.50 75 PRO A N 1
ATOM 545 C CA . PRO A 1 75 ? 9.736 -5.204 -15.381 1.00 92.50 75 PRO A CA 1
ATOM 546 C C . PRO A 1 75 ? 9.513 -3.784 -15.919 1.00 92.50 75 PRO A C 1
ATOM 548 O O . PRO A 1 75 ? 9.279 -2.842 -15.156 1.00 92.50 75 PRO A O 1
ATOM 551 N N . ASP A 1 76 ? 9.553 -3.643 -17.246 1.00 91.19 76 ASP A N 1
ATOM 552 C CA . ASP A 1 76 ? 9.218 -2.388 -17.921 1.00 91.19 76 ASP A CA 1
ATOM 553 C C . ASP A 1 76 ? 7.766 -1.989 -17.611 1.00 91.19 76 ASP A C 1
ATOM 555 O O . ASP A 1 76 ? 6.835 -2.787 -17.747 1.00 91.19 76 ASP A O 1
ATOM 559 N N . ARG A 1 77 ? 7.569 -0.723 -17.233 1.00 87.12 77 ARG A N 1
ATOM 560 C CA . ARG A 1 77 ? 6.257 -0.121 -16.970 1.00 87.12 77 ARG A CA 1
ATOM 561 C C . ARG A 1 77 ? 5.333 -0.176 -18.192 1.00 87.12 77 ARG A C 1
ATOM 563 O O . ARG A 1 77 ? 4.117 -0.194 -18.014 1.00 87.12 77 ARG A O 1
ATOM 570 N N . HIS A 1 78 ? 5.889 -0.181 -19.401 1.00 87.81 78 HIS A N 1
ATOM 571 C CA . HIS A 1 78 ? 5.143 -0.297 -20.658 1.00 87.81 78 HIS A CA 1
ATOM 572 C C . HIS A 1 78 ? 5.182 -1.711 -21.256 1.00 87.81 78 HIS A C 1
ATOM 574 O O . HIS A 1 78 ? 4.767 -1.909 -22.399 1.00 87.81 78 HIS A O 1
ATOM 580 N N . GLY A 1 79 ? 5.675 -2.684 -20.485 1.00 86.94 79 GLY A N 1
ATOM 581 C CA . GLY A 1 79 ? 5.709 -4.091 -20.854 1.00 86.94 79 GLY A CA 1
ATOM 582 C C . GLY A 1 79 ? 4.323 -4.754 -20.896 1.00 86.94 79 GLY A C 1
ATOM 583 O O . GLY A 1 79 ? 3.292 -4.089 -20.752 1.00 86.94 79 GLY A O 1
ATOM 584 N N . PRO A 1 80 ? 4.277 -6.082 -21.112 1.00 88.94 80 PRO A N 1
ATOM 585 C CA . PRO A 1 80 ? 3.024 -6.828 -21.111 1.00 88.94 80 PRO A CA 1
ATOM 586 C C . PRO A 1 80 ? 2.3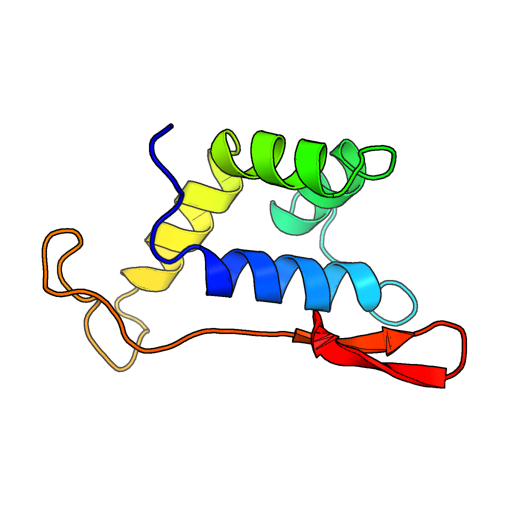07 -6.740 -19.749 1.00 88.94 80 PRO A C 1
ATOM 588 O O . PRO A 1 80 ? 2.949 -6.474 -18.728 1.00 88.94 80 PRO A O 1
ATOM 591 N N . PRO A 1 81 ? 0.983 -6.985 -19.710 1.00 84.44 81 PRO A N 1
ATOM 592 C CA . PRO A 1 81 ? 0.232 -7.054 -18.460 1.00 84.44 81 PRO A CA 1
ATOM 593 C C . PRO A 1 81 ? 0.840 -8.058 -17.475 1.00 84.44 81 PRO A C 1
ATOM 595 O O . PRO A 1 81 ? 1.356 -9.101 -17.875 1.00 84.44 81 PRO A O 1
ATOM 598 N N 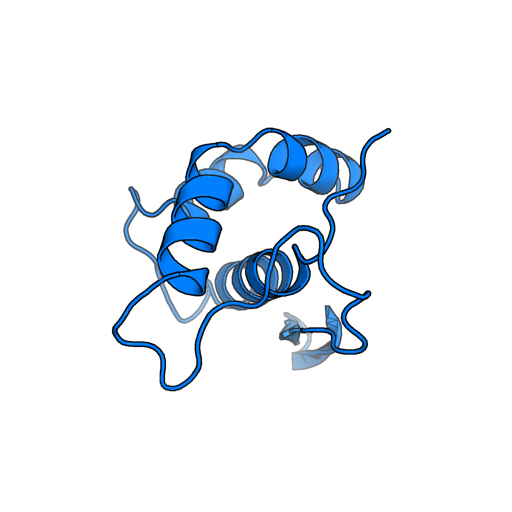. LEU A 1 82 ? 0.763 -7.738 -16.183 1.00 87.50 82 LEU A N 1
ATOM 599 C CA . LEU A 1 82 ? 1.136 -8.667 -15.120 1.00 87.50 82 LEU A CA 1
ATOM 600 C C . LEU A 1 82 ? -0.082 -9.513 -14.736 1.00 87.50 82 LEU A C 1
ATOM 602 O O . LEU A 1 82 ? -1.135 -8.961 -14.424 1.00 87.50 82 LEU A O 1
ATOM 606 N N . ASP A 1 83 ? 0.096 -10.832 -14.671 1.00 90.06 83 ASP A N 1
ATOM 607 C CA . ASP A 1 83 ? -0.963 -11.790 -14.308 1.00 90.06 83 ASP A CA 1
ATOM 608 C C . ASP A 1 83 ? -0.933 -12.183 -12.816 1.00 90.06 83 ASP A C 1
ATOM 610 O O . ASP A 1 83 ? -1.516 -13.183 -12.395 1.00 90.06 83 ASP A O 1
ATOM 614 N N . HIS A 1 84 ? -0.227 -11.406 -11.990 1.00 92.00 84 HIS A N 1
ATOM 615 C CA . HIS A 1 84 ? -0.066 -11.660 -10.559 1.00 92.00 84 HIS A CA 1
ATOM 616 C C . HIS A 1 84 ? -0.730 -10.574 -9.712 1.00 92.00 84 HIS A C 1
ATOM 618 O O . HIS A 1 84 ? -0.732 -9.3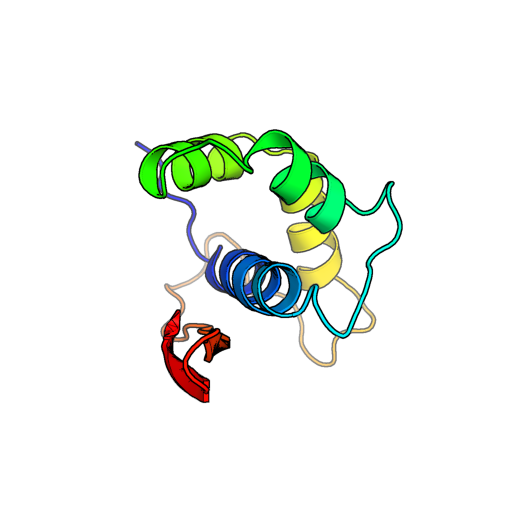95 -10.067 1.00 92.00 84 HIS A O 1
ATOM 624 N N . HIS A 1 85 ? -1.264 -10.978 -8.558 1.00 94.19 85 HIS A N 1
ATOM 625 C CA . HIS A 1 85 ? -1.951 -10.094 -7.627 1.00 94.19 85 HIS A CA 1
ATOM 626 C C . HIS A 1 85 ? -1.493 -10.344 -6.190 1.00 94.19 85 HIS A C 1
ATOM 628 O O . HIS A 1 85 ? -1.320 -11.490 -5.776 1.00 94.19 85 HIS A O 1
ATOM 634 N N . PHE A 1 86 ? -1.322 -9.262 -5.433 1.00 96.62 86 PHE A N 1
ATOM 635 C CA . PHE A 1 86 ? -1.112 -9.314 -3.990 1.00 96.62 86 PHE A CA 1
ATOM 636 C C . PHE A 1 86 ? -2.432 -9.065 -3.264 1.00 96.62 86 PHE A C 1
ATOM 638 O O . PHE A 1 86 ? -3.114 -8.092 -3.568 1.00 96.62 86 PHE A O 1
ATOM 645 N N . ALA A 1 87 ? -2.722 -9.902 -2.271 1.00 96.81 87 ALA A N 1
ATOM 646 C CA . ALA A 1 87 ? -3.828 -9.745 -1.332 1.00 96.81 87 ALA A CA 1
ATOM 647 C C . ALA A 1 87 ? -3.304 -9.859 0.106 1.00 96.81 87 ALA A C 1
ATOM 649 O O . ALA A 1 87 ? -2.248 -10.459 0.345 1.00 96.81 87 ALA A O 1
ATOM 650 N N . ALA A 1 88 ? -4.032 -9.294 1.065 1.00 97.75 88 ALA A N 1
ATOM 651 C CA . ALA A 1 88 ? -3.705 -9.392 2.480 1.00 97.75 88 ALA A CA 1
ATOM 652 C C . ALA A 1 88 ? -4.721 -10.274 3.212 1.00 97.75 88 ALA A C 1
ATOM 654 O O . ALA A 1 88 ? -5.928 -10.108 3.084 1.00 97.75 88 ALA A O 1
ATOM 655 N N . PHE A 1 89 ? -4.226 -11.170 4.064 1.00 97.06 89 PHE A N 1
ATOM 656 C CA . PHE A 1 89 ? -5.062 -11.906 5.009 1.00 97.06 89 PHE A CA 1
ATOM 657 C C . PHE A 1 89 ? -4.832 -11.350 6.407 1.00 97.06 89 PHE A C 1
ATOM 659 O O . PHE A 1 89 ? -3.705 -11.343 6.904 1.00 97.06 89 PHE A O 1
ATOM 666 N N . ALA A 1 90 ? -5.897 -10.880 7.049 1.00 94.44 90 ALA A N 1
ATOM 667 C CA . ALA A 1 90 ? -5.828 -10.269 8.369 1.00 94.44 90 ALA A CA 1
ATOM 668 C C . ALA A 1 90 ? -6.774 -10.954 9.358 1.00 94.44 90 ALA A C 1
ATOM 670 O O . ALA A 1 90 ? -7.754 -11.603 8.988 1.00 94.44 90 ALA A O 1
ATOM 671 N N . ARG A 1 91 ? -6.490 -10.793 10.653 1.00 94.00 91 ARG A N 1
ATOM 672 C CA . ARG A 1 91 ? -7.395 -11.210 11.725 1.00 94.00 91 ARG A CA 1
ATOM 673 C C . ARG A 1 91 ? -8.353 -10.067 12.040 1.00 94.00 91 ARG A C 1
ATOM 675 O O . ARG A 1 91 ? -7.935 -9.006 12.486 1.00 94.00 91 ARG A O 1
ATOM 682 N N . SER A 1 92 ? -9.645 -10.304 11.858 1.00 91.88 92 SER A N 1
ATOM 683 C CA . SER A 1 92 ? -10.692 -9.372 12.280 1.00 91.88 92 SER A CA 1
ATOM 684 C C . SER A 1 92 ? -10.837 -9.320 13.805 1.00 91.88 92 SER A C 1
ATOM 686 O O . SER A 1 92 ? -10.450 -10.242 14.526 1.00 91.88 92 SER A O 1
ATOM 688 N N . ARG A 1 93 ? -11.520 -8.282 14.304 1.00 88.81 93 ARG A N 1
ATOM 689 C CA . ARG A 1 93 ? -11.868 -8.134 15.732 1.00 88.81 93 ARG A CA 1
ATOM 690 C C . ARG A 1 93 ? -12.720 -9.280 16.291 1.00 88.81 93 ARG A C 1
ATOM 692 O O . ARG A 1 93 ? -12.758 -9.485 17.495 1.00 88.81 93 ARG A O 1
ATOM 699 N N . GLN A 1 94 ? -13.394 -10.031 15.422 1.00 93.56 94 GLN A N 1
ATOM 700 C CA . GLN A 1 94 ? -14.203 -11.202 15.778 1.00 93.56 94 GLN A CA 1
ATOM 701 C C . GLN A 1 94 ? -13.392 -12.508 15.727 1.00 93.56 94 GLN A C 1
ATOM 703 O O . GLN A 1 94 ? -13.971 -13.590 15.706 1.00 93.56 94 GLN A O 1
ATOM 708 N N . ASN A 1 95 ? -12.059 -12.419 15.661 1.00 92.75 95 ASN A N 1
ATOM 709 C CA . ASN A 1 95 ? -11.144 -13.556 15.565 1.00 92.75 95 ASN A CA 1
ATOM 710 C C . ASN A 1 95 ? -11.379 -14.447 14.327 1.00 92.75 95 ASN A C 1
ATOM 712 O O . ASN A 1 95 ? -11.160 -15.655 14.359 1.00 92.75 95 ASN A O 1
ATOM 716 N N . ARG A 1 96 ? -11.833 -13.842 13.223 1.00 96.31 96 ARG A N 1
ATOM 717 C CA . ARG A 1 96 ? -11.971 -14.497 11.911 1.00 96.31 96 ARG A CA 1
ATOM 718 C C . ARG A 1 96 ? -10.862 -14.042 10.977 1.00 96.31 96 ARG A C 1
ATOM 720 O O . ARG A 1 96 ? -10.465 -12.878 11.050 1.00 96.31 96 ARG A O 1
ATOM 727 N N . ILE A 1 97 ? -10.431 -14.926 10.086 1.00 96.62 97 ILE A N 1
ATOM 728 C CA . ILE A 1 97 ? -9.570 -14.565 8.958 1.00 96.62 97 ILE A CA 1
ATOM 729 C C . ILE A 1 97 ? -10.427 -13.820 7.933 1.00 96.62 97 ILE A C 1
ATOM 731 O O . ILE A 1 97 ? -11.522 -14.273 7.602 1.00 96.62 97 ILE A O 1
ATOM 735 N N . ILE A 1 98 ? -9.937 -12.673 7.475 1.00 97.06 98 ILE A N 1
ATOM 736 C CA . ILE A 1 98 ? -10.521 -11.891 6.388 1.00 97.06 98 ILE A CA 1
ATOM 737 C C . ILE A 1 98 ? -9.488 -11.743 5.276 1.00 97.06 98 ILE A C 1
ATOM 739 O O . ILE A 1 98 ? -8.312 -11.515 5.556 1.00 97.06 98 ILE A O 1
ATOM 743 N N . GLU A 1 99 ? -9.943 -11.899 4.041 1.00 97.75 99 GLU A N 1
ATOM 744 C CA . GLU A 1 99 ? -9.203 -11.544 2.834 1.00 97.75 99 GLU A CA 1
ATOM 745 C C . GLU A 1 99 ? -9.534 -10.092 2.482 1.00 97.75 99 GLU A C 1
ATOM 747 O O . GLU A 1 99 ? -10.696 -9.680 2.577 1.00 97.75 99 GLU A O 1
ATOM 752 N N . LEU A 1 100 ? -8.503 -9.320 2.154 1.00 95.44 100 LEU A N 1
ATOM 753 C CA . LEU A 1 100 ? -8.554 -7.903 1.815 1.00 95.44 100 LEU A CA 1
ATOM 754 C C . LEU A 1 100 ? -7.742 -7.645 0.546 1.00 95.44 100 LEU A C 1
ATOM 756 O O . LEU A 1 100 ? -6.566 -8.088 0.504 1.00 95.44 100 LEU A O 1
#

Sequence (100 aa):
VIGFGNACGTVACLHATSNSRDWMSLAQDAPLERFVQLQASSTPEQRGEALLNDASLRQSSETAATSEAAQTQCPDRHGPPLDHHFAAFARSRQNRIIEL

Secondary structure (DSSP, 8-state):
----TT-HHHHHHHHHHHTTTTT----TTSHHHHHHHHTTTS-HHHHHHHHHT-HHHHHHHHHHHT-TTSSSPPPPTTSSPP------EEE-TTS-EEE-

Foldseek 3Di:
DPADAPCQVLVQVLVAQVQCVVPDDDDCPPLSNVLCVVCVPPDPVVSRVVVVVRPRSVVVVVCVQCPPPDPDHRDDPPDDGDPDGDWYWHQDPVRDTDID

Radius of gyration: 14.65 Å; chains: 1; bounding box: 34×26×39 Å

pLDDT: mean 92.05, std 9.69, range [39.38, 98.12]